Protein AF-W4PBP9-F1 (afdb_monomer)

Solvent-accessible surface area (backbone atoms only — not comparable to full-atom values): 5058 Å² total; per-residue (Å²): 54,36,26,50,72,85,42,82,48,26,81,64,72,77,96,73,73,87,76,91,69,78,61,81,81,91,78,78,96,75,91,72,54,76,47,77,55,84,87,83,92,76,82,81,84,76,88,86,62,64,50,66,52,99,91,38,74,80,39,69,66,55,69,93,78,60,78,81,79,134

Mean predicted aligned error: 2.75 Å

Foldseek 3Di:
DKDKQNHDFWDPDDDDADDDTGGDDDDDPDDIDIDDDDDDDDDRDDDWDWDADPPGDIDTDDPVNDDDDD

pLDDT: mean 95.35, std 4.07, range [75.0, 98.62]

Organism: NCBI:txid1235809

Secondary structure (DSSP, 8-state):
-EEETTEEEE---SS-SS----------SS---EEE----SSS------EEEETTEEEEE--GGG-----

Sequence (70 aa):
MLYIDGEQIVDNDGGHSGRRAEGKVALEKGLHELRLLYFEDYMGQELEVGYSGRNIEETVLPDTMLFLPD

Structure (mmCIF, N/CA/C/O backbone):
data_AF-W4PBP9-F1
#
_entry.id   AF-W4PBP9-F1
#
loop_
_atom_site.group_PDB
_atom_site.id
_atom_site.type_symbol
_atom_site.label_atom_id
_atom_site.label_alt_id
_atom_site.label_comp_id
_atom_site.label_asym_id
_atom_site.label_entity_id
_atom_site.label_seq_id
_atom_site.pdbx_PDB_ins_code
_atom_site.Cartn_x
_atom_site.Cartn_y
_atom_site.Cartn_z
_atom_site.occupancy
_atom_site.B_iso_or_equiv
_atom_site.auth_seq_id
_atom_site.auth_comp_id
_atom_site.auth_asym_id
_atom_site.auth_atom_id
_atom_site.pdbx_PDB_model_num
ATOM 1 N N . MET A 1 1 ? 1.785 -6.053 -8.502 1.00 97.44 1 MET A N 1
ATOM 2 C CA . MET A 1 1 ? 0.379 -6.440 -8.206 1.00 97.44 1 MET A CA 1
ATOM 3 C C . MET A 1 1 ? 0.079 -6.245 -6.725 1.00 97.44 1 MET A C 1
ATOM 5 O O . MET A 1 1 ? 0.933 -6.588 -5.913 1.00 97.44 1 MET A O 1
ATOM 9 N N . LEU A 1 2 ? -1.110 -5.749 -6.370 1.00 98.31 2 LEU A N 1
ATOM 10 C CA . LEU A 1 2 ? -1.579 -5.602 -4.984 1.00 98.31 2 LEU A CA 1
ATOM 11 C C . LEU A 1 2 ? -2.799 -6.488 -4.736 1.00 98.31 2 LEU A C 1
ATOM 13 O O . LEU A 1 2 ? -3.777 -6.410 -5.482 1.00 98.31 2 LEU A O 1
ATOM 17 N N . TYR A 1 3 ? -2.745 -7.262 -3.657 1.00 98.62 3 TYR A N 1
ATOM 18 C CA . TYR A 1 3 ? -3.833 -8.104 -3.185 1.00 98.62 3 TYR A CA 1
ATOM 19 C C . TYR A 1 3 ? -4.262 -7.694 -1.778 1.00 98.62 3 TYR A C 1
ATOM 21 O O . TYR A 1 3 ? -3.405 -7.398 -0.941 1.00 98.62 3 TYR A O 1
ATOM 29 N N . ILE A 1 4 ? -5.571 -7.736 -1.530 1.00 98.25 4 ILE A N 1
ATOM 30 C CA . ILE A 1 4 ? -6.181 -7.585 -0.206 1.00 98.25 4 ILE A CA 1
ATOM 31 C C . ILE A 1 4 ? -7.055 -8.813 0.051 1.00 98.25 4 ILE A C 1
ATOM 33 O O . ILE A 1 4 ? -7.854 -9.174 -0.808 1.00 98.25 4 ILE A O 1
ATOM 37 N N . ASP A 1 5 ? -6.862 -9.496 1.180 1.00 97.50 5 ASP A N 1
ATOM 38 C CA . ASP A 1 5 ? -7.557 -10.752 1.528 1.00 97.50 5 ASP A CA 1
ATOM 39 C C . ASP A 1 5 ? -7.491 -11.830 0.425 1.00 97.50 5 ASP A C 1
ATOM 41 O O . ASP A 1 5 ? -8.419 -12.606 0.198 1.00 97.50 5 ASP A O 1
ATOM 45 N N . GLY A 1 6 ? -6.364 -11.874 -0.292 1.00 97.69 6 GLY A N 1
ATOM 46 C CA . GLY A 1 6 ? -6.137 -12.798 -1.405 1.00 97.69 6 GLY A CA 1
ATOM 47 C C . GLY A 1 6 ? -6.809 -12.407 -2.727 1.00 97.69 6 GLY A C 1
ATOM 48 O O . GLY A 1 6 ? -6.539 -13.057 -3.737 1.00 97.69 6 GLY A O 1
ATOM 49 N N . GLU A 1 7 ? -7.613 -11.343 -2.767 1.00 98.31 7 GLU A N 1
ATOM 50 C CA . GLU A 1 7 ? -8.210 -10.804 -3.992 1.00 98.31 7 GLU A CA 1
ATOM 51 C C . GLU A 1 7 ? -7.274 -9.784 -4.652 1.00 98.31 7 GLU A C 1
ATOM 53 O O . GLU A 1 7 ? -6.730 -8.906 -3.984 1.00 98.31 7 GLU A O 1
ATOM 58 N N . GLN A 1 8 ? -7.074 -9.885 -5.971 1.00 98.50 8 GLN A N 1
ATOM 59 C CA . GLN A 1 8 ? -6.266 -8.923 -6.724 1.00 98.50 8 GLN A CA 1
ATOM 60 C C . GLN A 1 8 ? -7.022 -7.600 -6.867 1.00 98.50 8 GLN A C 1
ATOM 62 O O . GLN A 1 8 ? -8.013 -7.525 -7.589 1.00 98.50 8 GLN A O 1
ATOM 67 N N . ILE A 1 9 ? -6.512 -6.543 -6.237 1.00 98.62 9 ILE A N 1
ATOM 68 C CA . ILE A 1 9 ? -7.137 -5.217 -6.266 1.00 98.62 9 ILE A CA 1
ATOM 69 C C . ILE A 1 9 ? -6.488 -4.318 -7.315 1.00 98.62 9 ILE A C 1
ATOM 71 O O . ILE A 1 9 ? -7.189 -3.591 -8.015 1.00 98.62 9 ILE A O 1
ATOM 75 N N . VAL A 1 10 ? -5.159 -4.370 -7.446 1.00 98.62 10 VAL A N 1
ATOM 76 C CA . VAL A 1 10 ? -4.422 -3.570 -8.435 1.00 98.62 10 VAL A CA 1
ATOM 77 C C . VAL A 1 10 ? -3.527 -4.469 -9.266 1.00 98.62 10 VAL A C 1
ATOM 79 O O . VAL A 1 10 ? -2.605 -5.109 -8.749 1.00 98.62 10 VAL A O 1
ATOM 82 N N . ASP A 1 11 ? -3.763 -4.452 -10.573 1.00 98.31 11 ASP A N 1
ATOM 83 C CA . ASP A 1 11 ? -2.812 -4.953 -11.552 1.00 98.31 11 ASP A CA 1
ATOM 84 C C . ASP A 1 11 ? -1.943 -3.794 -12.050 1.00 98.31 11 ASP A C 1
ATOM 86 O O . ASP A 1 11 ? -2.411 -2.892 -12.743 1.00 98.31 11 ASP A O 1
ATOM 90 N N . ASN A 1 12 ? -0.680 -3.812 -11.638 1.00 97.56 12 ASN A N 1
ATOM 91 C CA . ASN A 1 12 ? 0.349 -2.892 -12.110 1.00 97.56 12 ASN A CA 1
ATOM 92 C C . ASN A 1 12 ? 1.548 -3.695 -12.630 1.00 97.56 12 ASN A C 1
ATOM 94 O O . ASN A 1 12 ? 2.679 -3.284 -12.413 1.00 97.56 12 ASN A O 1
ATOM 98 N N . ASP A 1 13 ? 1.316 -4.874 -13.212 1.00 9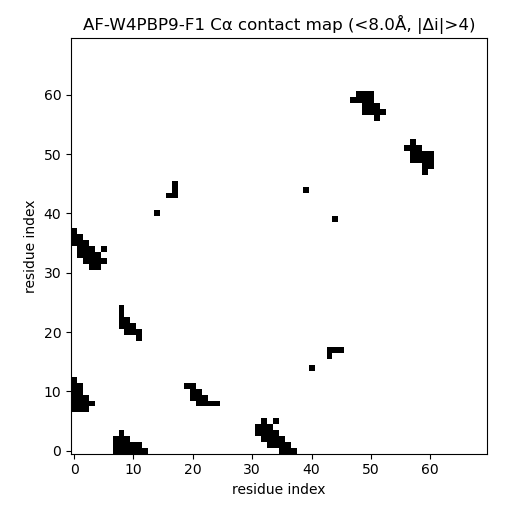5.38 13 ASP A N 1
ATOM 99 C CA . ASP A 1 13 ? 2.377 -5.796 -13.628 1.00 95.38 13 ASP A CA 1
ATOM 100 C C . ASP A 1 13 ? 2.980 -5.469 -15.013 1.00 95.38 13 ASP A C 1
ATOM 102 O O . ASP A 1 13 ? 2.440 -4.666 -15.788 1.00 95.38 13 ASP A O 1
ATOM 106 N N . GLY A 1 14 ? 4.097 -6.127 -15.332 1.00 94.31 14 GLY A N 1
ATOM 107 C CA . GLY A 1 14 ? 4.863 -5.962 -16.570 1.00 94.31 14 GLY A CA 1
ATOM 108 C C . GLY A 1 14 ? 5.946 -4.881 -16.489 1.00 94.31 14 GLY A C 1
ATOM 109 O O . GLY A 1 14 ? 5.936 -4.039 -15.601 1.00 94.31 14 GLY A O 1
ATOM 110 N N . GLY A 1 15 ? 6.909 -4.914 -17.414 1.00 93.94 15 GLY A N 1
ATOM 111 C CA . GLY A 1 15 ? 8.003 -3.936 -17.451 1.00 93.94 15 GLY A CA 1
ATOM 112 C C . GLY A 1 15 ? 7.519 -2.558 -17.914 1.00 93.94 15 GLY A C 1
ATOM 113 O O . GLY A 1 15 ? 6.957 -2.425 -19.006 1.00 93.94 15 GLY A O 1
ATOM 114 N N . HIS A 1 16 ? 7.719 -1.529 -17.090 1.00 93.69 16 HIS A N 1
ATOM 115 C CA . HIS A 1 16 ? 7.357 -0.140 -17.387 1.00 93.69 16 HIS A CA 1
ATOM 116 C C . HIS A 1 16 ? 8.111 0.847 -16.479 1.00 93.69 16 HIS A C 1
ATOM 118 O O . HIS A 1 16 ? 8.532 0.496 -15.382 1.00 93.69 16 HIS A O 1
ATOM 124 N N . SER A 1 17 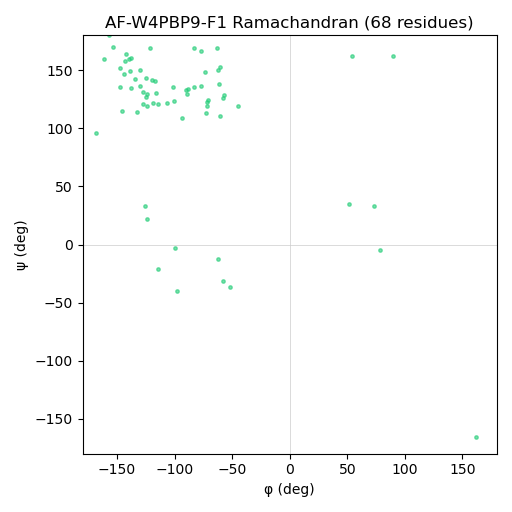? 8.217 2.117 -16.893 1.00 92.69 17 SER A N 1
ATOM 125 C CA . SER A 1 17 ? 8.645 3.208 -15.999 1.00 92.69 17 SER A CA 1
ATOM 126 C C . SER A 1 17 ? 7.650 3.419 -14.850 1.00 92.69 17 SER A C 1
ATOM 128 O O . SER A 1 17 ? 6.524 2.922 -14.921 1.00 92.69 17 SER A O 1
ATOM 130 N N . GLY A 1 18 ? 8.009 4.220 -13.840 1.00 92.75 18 GLY A N 1
ATOM 131 C CA . GLY A 1 18 ? 7.096 4.612 -12.758 1.00 92.75 18 GLY A CA 1
ATOM 132 C C . GLY A 1 18 ? 5.714 5.021 -13.287 1.00 92.75 18 GLY A C 1
ATOM 133 O O . GLY A 1 18 ? 5.589 5.923 -14.120 1.00 92.75 18 GLY A O 1
ATOM 134 N N . ARG A 1 19 ? 4.676 4.297 -12.855 1.00 94.69 19 ARG A N 1
ATOM 135 C CA . ARG A 1 19 ? 3.280 4.541 -13.232 1.00 94.69 19 ARG A CA 1
ATOM 136 C C . ARG A 1 19 ? 2.363 4.248 -12.054 1.00 94.69 19 ARG A C 1
ATOM 138 O O . ARG A 1 19 ? 2.592 3.306 -11.294 1.00 94.69 19 ARG A O 1
ATOM 145 N N . ARG A 1 20 ? 1.278 5.013 -11.970 1.00 96.50 20 ARG A N 1
ATOM 146 C CA . ARG A 1 20 ? 0.206 4.795 -11.002 1.00 96.50 20 ARG A CA 1
ATOM 147 C C . ARG A 1 20 ? -0.850 3.862 -11.593 1.00 96.50 20 ARG A C 1
ATOM 149 O O . ARG A 1 20 ? -1.318 4.088 -12.707 1.00 96.50 20 ARG A O 1
ATOM 156 N N . ALA A 1 21 ? -1.255 2.868 -10.814 1.00 98.19 21 ALA A N 1
ATOM 157 C CA . ALA A 1 21 ? -2.441 2.055 -11.053 1.00 98.19 21 ALA A CA 1
ATOM 158 C C . ALA A 1 21 ? -3.272 2.013 -9.767 1.00 98.19 21 ALA A C 1
ATOM 160 O O . ALA A 1 21 ? -2.727 2.129 -8.670 1.00 98.19 21 ALA A O 1
ATOM 161 N N . GLU A 1 22 ? -4.588 1.874 -9.901 1.00 98.38 22 GLU A N 1
ATOM 162 C CA . GLU A 1 22 ? -5.516 1.915 -8.773 1.00 98.38 22 GLU A CA 1
ATOM 163 C C . GLU A 1 22 ? -6.597 0.843 -8.890 1.00 98.38 22 GLU A C 1
ATOM 165 O O . GLU A 1 22 ? -6.874 0.317 -9.967 1.00 98.38 22 GLU A O 1
ATOM 170 N N . GLY A 1 23 ? -7.219 0.549 -7.754 1.00 97.88 23 GLY A N 1
ATOM 171 C CA . GLY A 1 23 ? -8.319 -0.389 -7.6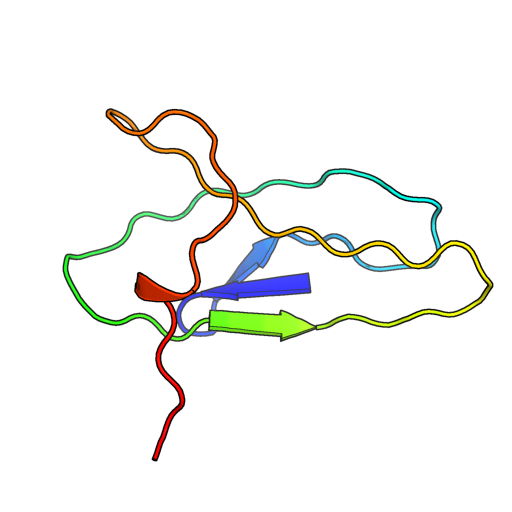15 1.00 97.88 23 GLY A CA 1
ATOM 172 C C . GLY A 1 23 ? -9.167 -0.012 -6.408 1.00 97.88 23 GLY A C 1
ATOM 173 O O . GLY A 1 23 ? -8.800 0.864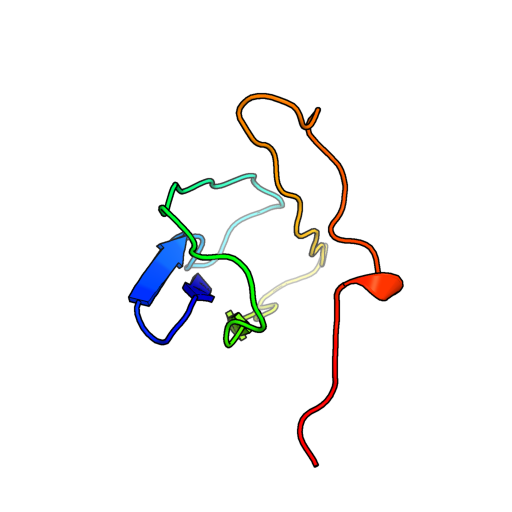 -5.622 1.00 97.88 23 GLY A O 1
ATOM 174 N N . LYS A 1 24 ? -10.330 -0.645 -6.264 1.00 97.75 24 LYS A N 1
ATOM 175 C CA . LYS A 1 24 ? -11.265 -0.359 -5.173 1.00 9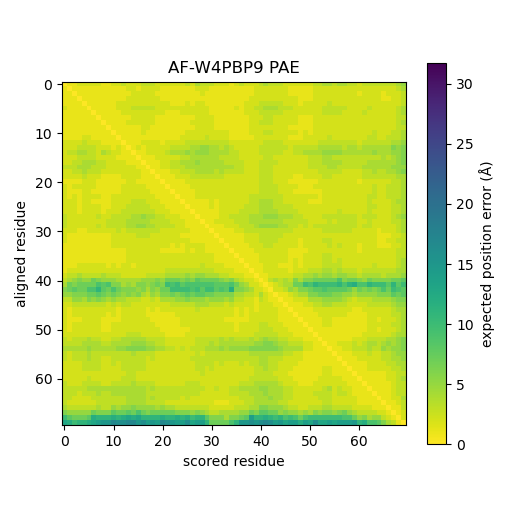7.75 24 LYS A CA 1
ATOM 176 C C . LYS A 1 24 ? -11.836 -1.651 -4.622 1.00 97.75 24 LYS A C 1
ATOM 178 O O . LYS A 1 24 ? -12.304 -2.490 -5.379 1.00 97.75 24 LYS A O 1
ATOM 183 N N . VAL A 1 25 ? -11.868 -1.738 -3.300 1.00 97.38 25 VAL A N 1
ATOM 184 C CA . VAL A 1 25 ? -12.465 -2.839 -2.547 1.00 97.38 25 VAL A CA 1
ATOM 185 C C . VAL A 1 25 ? -13.224 -2.269 -1.349 1.00 97.38 25 VAL A C 1
ATOM 187 O O . VAL A 1 25 ? -12.884 -1.195 -0.846 1.00 97.38 25 VAL A O 1
ATOM 190 N N . ALA A 1 26 ? -14.292 -2.944 -0.928 1.00 96.69 26 ALA A N 1
ATOM 191 C CA . ALA A 1 26 ? -14.979 -2.637 0.321 1.00 96.69 26 ALA A CA 1
ATOM 192 C C . ALA A 1 26 ? -14.341 -3.455 1.447 1.00 96.69 26 ALA A C 1
ATOM 194 O O . ALA A 1 26 ? -14.197 -4.664 1.308 1.00 96.69 26 ALA A O 1
ATOM 195 N N . LEU A 1 27 ? -13.974 -2.797 2.546 1.00 95.69 27 LEU A N 1
ATOM 196 C CA . LEU A 1 27 ? -13.348 -3.437 3.702 1.00 95.69 27 LEU A CA 1
ATOM 197 C C . LEU A 1 27 ? -14.250 -3.306 4.922 1.00 95.69 27 LEU A C 1
ATOM 199 O O . LEU A 1 27 ? -14.856 -2.254 5.151 1.00 95.69 27 LEU A O 1
ATOM 203 N N . GLU A 1 28 ? -14.310 -4.374 5.707 1.00 96.12 28 GLU A N 1
ATOM 204 C CA . GLU A 1 28 ? -14.863 -4.324 7.054 1.00 96.12 28 GLU A CA 1
ATOM 205 C C . GLU A 1 28 ? -13.852 -3.680 8.011 1.00 96.12 28 GLU A C 1
ATOM 207 O O . GLU A 1 28 ? -12.679 -3.481 7.698 1.00 96.12 28 GLU A O 1
ATOM 212 N N . LYS A 1 29 ? -14.289 -3.310 9.215 1.00 94.38 29 LYS A N 1
ATOM 213 C CA . LYS A 1 29 ? -13.343 -2.836 10.230 1.00 94.38 29 LYS A CA 1
ATOM 214 C C . LYS A 1 29 ? -12.516 -4.018 10.743 1.00 94.38 29 LYS A C 1
ATOM 216 O O . LYS A 1 29 ? -13.064 -4.893 11.408 1.00 94.38 29 LYS A O 1
ATOM 221 N N . GLY A 1 30 ? -11.199 -3.977 10.570 1.00 95.00 30 GLY A N 1
ATOM 222 C CA . GLY A 1 30 ? -10.306 -4.985 11.135 1.00 95.00 30 GLY A CA 1
ATOM 223 C C . GLY A 1 30 ? -8.932 -5.008 10.480 1.00 95.00 30 GLY A C 1
ATOM 224 O O . GLY A 1 30 ? -8.553 -4.072 9.779 1.00 95.00 30 GLY A O 1
ATOM 225 N N . LEU A 1 31 ? -8.194 -6.085 10.750 1.00 95.06 31 LEU A N 1
ATOM 226 C CA . LEU A 1 31 ? -6.974 -6.417 10.023 1.00 95.06 31 LEU A CA 1
ATOM 227 C C . LEU A 1 31 ? -7.352 -7.160 8.742 1.00 95.06 31 LEU A C 1
ATOM 229 O O . LEU A 1 31 ? -8.172 -8.076 8.786 1.00 95.06 31 LEU A O 1
ATOM 233 N N . HIS A 1 32 ? -6.715 -6.773 7.645 1.00 97.06 32 HIS A N 1
ATOM 234 C CA . HIS A 1 32 ? -6.843 -7.400 6.335 1.00 97.06 32 HIS A CA 1
ATOM 235 C C . HIS A 1 32 ? -5.457 -7.801 5.850 1.00 97.06 32 HIS A C 1
ATOM 237 O O . HIS A 1 32 ? -4.481 -7.087 6.101 1.00 97.06 32 HIS A O 1
ATOM 243 N N . GLU A 1 33 ? -5.354 -8.939 5.169 1.00 97.06 33 GLU A N 1
ATOM 244 C CA . GLU A 1 33 ? -4.068 -9.360 4.621 1.00 97.06 33 GLU A CA 1
ATOM 245 C C . GLU A 1 33 ? -3.709 -8.446 3.448 1.00 97.06 33 GLU A C 1
ATOM 247 O O . GLU A 1 33 ? -4.470 -8.349 2.489 1.00 97.06 33 GLU A O 1
ATOM 252 N N . LEU A 1 34 ? -2.538 -7.809 3.500 1.00 96.94 34 LEU A N 1
ATOM 253 C CA . LEU A 1 34 ? -1.976 -7.064 2.380 1.00 96.94 34 LEU A CA 1
ATOM 254 C C . LEU A 1 34 ? -0.808 -7.848 1.791 1.00 96.94 34 LEU A C 1
ATOM 256 O O . LEU A 1 34 ? 0.188 -8.102 2.469 1.00 96.94 34 LEU A O 1
ATOM 260 N N . ARG A 1 35 ? -0.902 -8.182 0.503 1.00 97.44 35 ARG A N 1
ATOM 261 C CA . ARG A 1 35 ? 0.184 -8.833 -0.235 1.00 97.44 35 ARG A CA 1
ATOM 262 C C . ARG A 1 35 ? 0.543 -8.016 -1.463 1.00 97.44 35 ARG A C 1
ATOM 264 O O . ARG A 1 35 ? -0.270 -7.823 -2.365 1.00 97.44 35 ARG A O 1
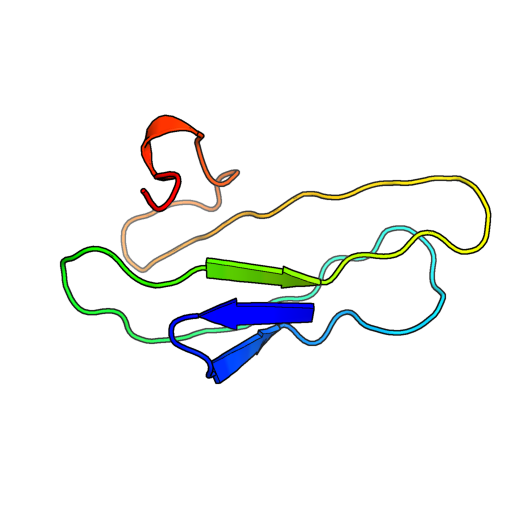ATOM 271 N N . LEU A 1 36 ? 1.790 -7.564 -1.504 1.00 97.12 36 LEU A N 1
ATOM 272 C CA . LEU A 1 36 ? 2.335 -6.746 -2.579 1.00 97.12 36 LEU A CA 1
ATOM 273 C C . LEU A 1 36 ? 3.430 -7.521 -3.306 1.00 97.12 36 LEU A C 1
ATOM 275 O O . LEU A 1 36 ? 4.425 -7.920 -2.706 1.00 97.12 36 LEU A O 1
ATOM 279 N N . LEU A 1 37 ? 3.234 -7.730 -4.604 1.00 97.56 37 LEU A N 1
ATOM 280 C CA . LEU A 1 37 ? 4.241 -8.295 -5.493 1.00 97.56 37 LEU A CA 1
ATOM 281 C C . LEU A 1 37 ? 4.884 -7.160 -6.284 1.00 97.56 37 LEU A C 1
ATOM 283 O O . LEU A 1 37 ? 4.184 -6.414 -6.978 1.00 97.56 37 LEU A O 1
ATOM 287 N N . TYR A 1 38 ? 6.204 -7.066 -6.176 1.00 96.81 38 TYR A N 1
ATOM 288 C CA . TYR A 1 38 ? 7.039 -6.066 -6.824 1.00 96.81 38 TYR A CA 1
ATOM 289 C C . TYR A 1 38 ? 8.264 -6.741 -7.441 1.00 96.81 38 TYR A C 1
ATOM 291 O O . TYR A 1 38 ? 8.827 -7.667 -6.851 1.00 96.81 38 TYR A O 1
ATOM 299 N N . PHE A 1 39 ? 8.679 -6.254 -8.605 1.00 96.12 39 PHE A N 1
ATOM 300 C CA . PHE A 1 39 ? 9.959 -6.580 -9.212 1.00 96.12 39 PHE A CA 1
ATOM 301 C C . PHE A 1 39 ? 10.556 -5.319 -9.833 1.00 96.12 39 PHE A C 1
ATOM 303 O O . PHE A 1 39 ? 9.857 -4.346 -10.104 1.00 96.12 39 PHE A O 1
ATOM 310 N N . GLU A 1 40 ? 11.861 -5.364 -10.041 1.00 93.50 40 GLU A N 1
ATOM 311 C CA . GLU A 1 40 ? 12.620 -4.387 -10.804 1.00 93.50 40 GLU A CA 1
ATOM 312 C C . GLU A 1 40 ? 13.344 -5.193 -11.891 1.00 93.50 40 GLU A C 1
ATOM 314 O O . GLU A 1 40 ? 13.937 -6.231 -11.569 1.00 93.50 40 GLU A O 1
ATOM 319 N N . ASP A 1 41 ? 13.237 -4.780 -13.156 1.00 88.81 41 ASP A N 1
ATOM 320 C CA . ASP A 1 41 ? 13.920 -5.429 -14.279 1.00 88.81 41 ASP A CA 1
ATOM 321 C C . ASP A 1 41 ? 14.995 -4.572 -14.972 1.00 88.81 41 ASP A C 1
ATOM 323 O O . ASP A 1 41 ? 15.877 -5.155 -15.615 1.00 88.81 41 ASP A O 1
ATOM 327 N N . TYR A 1 42 ? 14.971 -3.235 -14.852 1.00 86.88 42 TYR A N 1
ATOM 328 C CA . TYR A 1 42 ? 15.997 -2.329 -15.374 1.00 86.88 42 TYR A CA 1
ATOM 329 C C . TYR A 1 42 ? 15.913 -0.860 -14.869 1.00 86.88 42 TYR A C 1
ATOM 331 O O . TYR A 1 42 ? 15.309 -0.014 -15.527 1.00 86.88 42 TYR A O 1
ATOM 339 N N . MET A 1 43 ? 16.681 -0.510 -13.822 1.00 90.19 43 MET A N 1
ATOM 340 C CA . MET A 1 43 ? 16.888 0.864 -13.296 1.00 90.19 43 MET A CA 1
ATOM 341 C C . MET A 1 43 ? 15.611 1.674 -12.944 1.00 90.19 43 MET A C 1
ATOM 343 O O . MET A 1 43 ? 14.507 1.439 -13.410 1.00 90.19 43 MET A O 1
ATOM 347 N N . GLY A 1 44 ? 15.766 2.743 -12.149 1.00 87.69 44 GLY A N 1
ATOM 348 C CA . GLY A 1 44 ? 14.664 3.691 -11.903 1.00 87.69 44 GLY A CA 1
ATOM 349 C C . GLY A 1 44 ? 13.569 3.145 -10.983 1.00 87.69 44 GLY A C 1
ATOM 350 O O . GLY A 1 44 ? 12.401 3.485 -11.144 1.00 87.69 44 GLY A O 1
ATOM 351 N N . GLN A 1 45 ? 13.964 2.307 -10.023 1.00 92.06 45 GLN A N 1
ATOM 352 C CA . GLN A 1 45 ? 13.082 1.679 -9.051 1.00 92.06 45 GLN A CA 1
ATOM 353 C C . GLN A 1 45 ? 12.277 2.705 -8.244 1.00 92.06 45 GLN A C 1
ATOM 355 O O . GLN A 1 45 ? 12.837 3.612 -7.624 1.00 92.06 45 GLN A O 1
ATOM 360 N N . GLU A 1 46 ? 10.964 2.507 -8.206 1.00 94.62 46 GLU A N 1
ATOM 361 C CA . GLU A 1 46 ? 10.025 3.281 -7.403 1.00 94.62 46 GLU A CA 1
ATOM 362 C C . GLU A 1 46 ? 8.872 2.371 -6.972 1.00 94.62 46 GLU A C 1
ATOM 364 O O . GLU A 1 46 ? 8.341 1.595 -7.769 1.00 94.62 46 GLU A O 1
ATOM 369 N N . LEU A 1 47 ? 8.489 2.458 -5.699 1.00 96.44 47 LEU A N 1
ATOM 370 C CA . LEU A 1 47 ? 7.337 1.753 -5.155 1.00 96.44 47 LEU A CA 1
ATOM 371 C C . LEU A 1 47 ? 6.688 2.616 -4.079 1.00 96.44 47 LEU A C 1
ATOM 373 O O . LEU A 1 47 ? 7.273 2.843 -3.022 1.00 96.44 47 LEU A O 1
ATOM 377 N N . GLU A 1 48 ? 5.460 3.044 -4.340 1.00 97.50 48 GLU A N 1
ATOM 378 C CA . GLU A 1 48 ? 4.608 3.723 -3.372 1.00 97.50 48 GLU A CA 1
ATOM 379 C C . GLU A 1 48 ? 3.236 3.047 -3.362 1.00 97.50 48 GLU A C 1
ATOM 381 O O . GLU A 1 48 ? 2.681 2.712 -4.411 1.00 97.50 48 GLU A O 1
ATOM 386 N N . VAL A 1 49 ? 2.695 2.830 -2.164 1.00 97.81 49 VAL A N 1
ATOM 387 C CA . VAL A 1 49 ? 1.318 2.375 -1.976 1.00 97.81 49 VAL A CA 1
ATOM 388 C C . VAL A 1 49 ? 0.590 3.438 -1.178 1.00 97.81 49 VAL A C 1
ATOM 390 O O . VAL A 1 49 ? 0.992 3.775 -0.065 1.00 97.81 49 VAL A O 1
ATOM 393 N N . GLY A 1 50 ? -0.487 3.953 -1.755 1.00 97.94 50 GLY A N 1
ATOM 394 C CA . GLY A 1 50 ? -1.399 4.880 -1.106 1.00 97.94 50 GLY A CA 1
ATOM 395 C C . GLY A 1 50 ? -2.815 4.329 -1.067 1.00 97.94 50 GLY A C 1
ATOM 396 O O . GLY A 1 50 ? -3.141 3.330 -1.713 1.00 97.94 50 GLY A O 1
ATOM 397 N N . TYR A 1 51 ? -3.668 4.993 -0.299 1.00 97.88 51 TYR A N 1
ATOM 398 C CA . TYR A 1 51 ? -5.090 4.695 -0.248 1.00 97.88 51 TYR A CA 1
ATOM 399 C C . TYR A 1 51 ? -5.901 5.981 -0.106 1.00 97.88 51 TYR A C 1
ATOM 401 O O . TYR A 1 51 ? -5.412 7.013 0.347 1.00 97.88 51 TYR A O 1
ATOM 409 N N . SER A 1 52 ? -7.165 5.905 -0.504 1.00 97.94 52 SER A N 1
ATOM 410 C CA . SER A 1 52 ? -8.164 6.945 -0.284 1.00 97.94 52 SER A CA 1
ATOM 411 C C . SER A 1 52 ? -9.507 6.293 0.022 1.00 97.94 52 SER A C 1
ATOM 413 O O . SER A 1 52 ? -9.720 5.099 -0.208 1.00 97.94 52 SER A O 1
ATOM 415 N N . GLY A 1 53 ? -10.438 7.070 0.563 1.00 96.00 53 GLY A N 1
ATOM 416 C CA . GLY A 1 53 ? -11.766 6.584 0.905 1.00 96.00 53 GLY A CA 1
ATOM 417 C C . GLY A 1 53 ? -12.777 7.714 0.957 1.00 96.00 53 GLY A C 1
ATOM 418 O O . GLY A 1 53 ? -12.446 8.878 0.766 1.00 96.00 53 GLY A O 1
ATOM 419 N N . ARG A 1 54 ? -14.039 7.390 1.261 1.00 94.19 54 ARG A N 1
ATOM 420 C CA . ARG A 1 54 ? -15.122 8.392 1.311 1.00 94.19 54 ARG A CA 1
ATOM 421 C C . ARG A 1 54 ? -14.782 9.607 2.190 1.00 94.19 54 ARG A C 1
ATOM 423 O O . ARG A 1 54 ? -15.183 10.711 1.851 1.00 94.19 54 ARG A O 1
ATOM 430 N N . ASN A 1 55 ? -14.079 9.379 3.299 1.00 95.69 55 ASN A N 1
ATOM 431 C CA . ASN A 1 55 ? -13.712 10.404 4.281 1.00 95.69 55 ASN A CA 1
ATOM 432 C C . ASN A 1 55 ? -12.192 10.463 4.514 1.00 9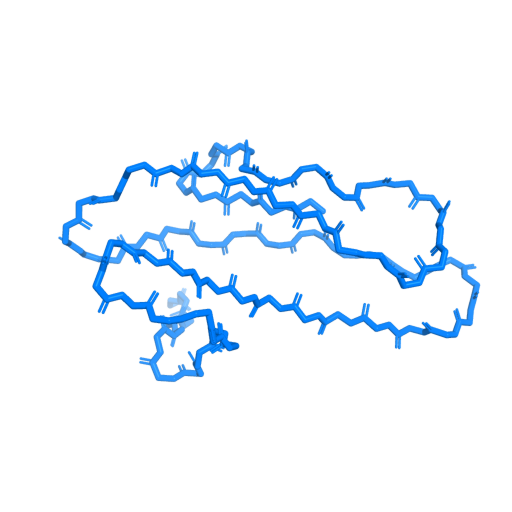5.69 55 ASN A C 1
ATOM 434 O O . ASN A 1 55 ? -11.758 10.864 5.590 1.00 95.69 55 ASN A O 1
ATOM 438 N N . ILE A 1 56 ? -11.397 9.974 3.560 1.00 95.88 56 ILE A N 1
ATOM 439 C CA . ILE A 1 56 ? -9.940 9.889 3.676 1.00 95.88 56 ILE A CA 1
ATOM 440 C C . ILE A 1 56 ? -9.362 10.437 2.375 1.00 95.88 56 ILE A C 1
ATOM 442 O O . ILE A 1 56 ? -9.589 9.850 1.314 1.00 95.88 56 ILE A O 1
ATOM 446 N N . GLU A 1 57 ? -8.670 11.573 2.461 1.00 97.75 57 GLU A N 1
ATOM 447 C CA . GLU A 1 57 ? -7.884 12.096 1.341 1.00 97.75 57 GLU A CA 1
ATOM 448 C C . GLU A 1 57 ? -6.797 11.093 0.951 1.00 97.75 57 GLU A C 1
ATOM 450 O O . GLU A 1 57 ? -6.350 10.300 1.780 1.00 97.75 57 GLU A O 1
ATOM 455 N N . GLU A 1 58 ? -6.389 11.112 -0.317 1.00 97.31 58 GLU A N 1
ATOM 456 C CA . GLU A 1 58 ? -5.324 10.227 -0.778 1.00 97.31 58 GLU A CA 1
ATOM 457 C C . GLU A 1 58 ? -4.050 10.463 0.034 1.00 97.31 58 GLU A C 1
ATOM 459 O O . GLU A 1 58 ? -3.578 11.590 0.187 1.00 97.31 58 GLU A O 1
ATOM 464 N N . THR A 1 59 ? -3.520 9.383 0.592 1.00 97.94 59 THR A N 1
ATOM 465 C CA . THR A 1 59 ? -2.340 9.426 1.443 1.00 97.94 59 THR A CA 1
ATOM 466 C C . THR A 1 59 ? -1.523 8.155 1.273 1.00 97.94 59 THR A C 1
ATOM 468 O O . THR A 1 59 ? -2.067 7.093 0.953 1.00 97.94 59 THR A O 1
ATOM 471 N N . VAL A 1 60 ? -0.211 8.261 1.486 1.00 98.06 60 VAL A N 1
ATOM 472 C CA . VAL A 1 60 ? 0.686 7.101 1.532 1.00 98.06 60 VAL A CA 1
ATOM 473 C C . VAL A 1 60 ? 0.254 6.204 2.685 1.00 98.06 60 VAL A C 1
ATOM 475 O O . VAL A 1 60 ? -0.076 6.699 3.762 1.00 98.06 60 VAL A O 1
ATOM 478 N N . LEU A 1 61 ? 0.246 4.889 2.466 1.00 96.94 61 LEU A N 1
ATOM 479 C CA . LEU A 1 61 ? -0.097 3.912 3.492 1.00 96.94 61 LEU A CA 1
ATOM 480 C C . LEU A 1 61 ? 0.897 4.038 4.664 1.00 96.94 61 LEU A C 1
ATOM 482 O O . LEU A 1 61 ? 2.073 3.710 4.491 1.00 96.94 61 LEU A O 1
ATOM 486 N N . PRO A 1 62 ? 0.469 4.530 5.843 1.00 96.50 62 PRO A N 1
ATOM 487 C CA . PRO A 1 62 ? 1.386 4.760 6.947 1.00 96.50 62 PRO A CA 1
ATOM 488 C C . PRO A 1 62 ? 1.802 3.431 7.583 1.00 96.50 62 PRO A C 1
ATOM 490 O O . PRO A 1 62 ? 1.010 2.492 7.682 1.00 96.50 62 PRO A O 1
ATOM 493 N N . ASP A 1 63 ? 3.028 3.380 8.097 1.00 95.00 63 ASP A N 1
ATOM 494 C CA . ASP A 1 63 ? 3.575 2.225 8.820 1.00 95.00 63 ASP A CA 1
ATOM 495 C C . ASP A 1 63 ? 2.737 1.832 10.047 1.00 95.00 63 ASP A C 1
ATOM 497 O O . ASP A 1 63 ? 2.597 0.655 10.354 1.00 95.00 63 ASP A O 1
ATOM 501 N N . THR A 1 64 ? 2.090 2.802 10.695 1.00 95.50 64 THR A N 1
ATOM 502 C CA . THR A 1 64 ? 1.153 2.584 11.812 1.00 95.50 64 THR A CA 1
ATOM 503 C C . THR A 1 64 ? -0.096 1.767 11.451 1.00 95.50 64 THR A C 1
ATOM 505 O O . THR A 1 64 ? -0.809 1.330 12.355 1.00 95.50 64 THR A O 1
ATOM 508 N N . MET A 1 65 ? -0.374 1.549 10.160 1.00 95.12 65 MET A N 1
ATOM 509 C CA . MET A 1 65 ? -1.441 0.665 9.670 1.00 95.12 65 MET A CA 1
ATOM 510 C C . MET A 1 65 ? -0.930 -0.711 9.224 1.00 95.12 65 MET A C 1
ATOM 512 O O . MET A 1 65 ? -1.736 -1.560 8.842 1.00 95.12 65 MET A O 1
ATOM 516 N N . LEU A 1 66 ? 0.384 -0.944 9.264 1.00 95.12 66 LEU A N 1
ATOM 517 C CA . LEU A 1 66 ? 1.006 -2.201 8.873 1.00 95.12 66 LEU A CA 1
ATOM 518 C C . LEU A 1 66 ? 1.375 -3.024 10.106 1.00 95.12 66 LEU A C 1
ATOM 520 O O . LEU A 1 66 ? 1.950 -2.529 11.073 1.00 95.12 66 LEU A O 1
ATO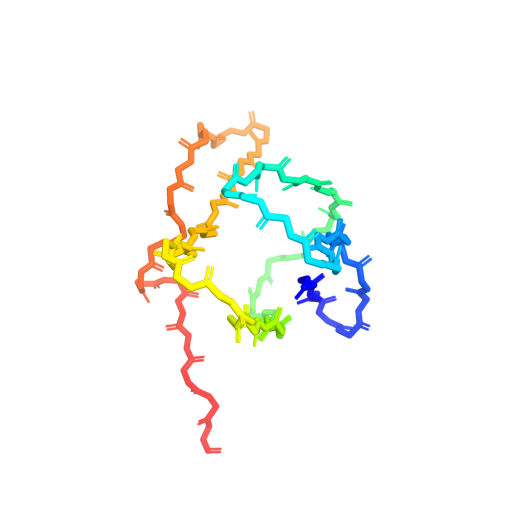M 524 N N . PHE A 1 67 ? 1.073 -4.316 10.038 1.00 94.50 67 PHE A N 1
ATOM 525 C CA . PHE A 1 67 ? 1.382 -5.286 11.078 1.00 94.50 67 PHE A CA 1
ATOM 526 C C . PHE A 1 67 ? 2.119 -6.447 10.425 1.00 94.50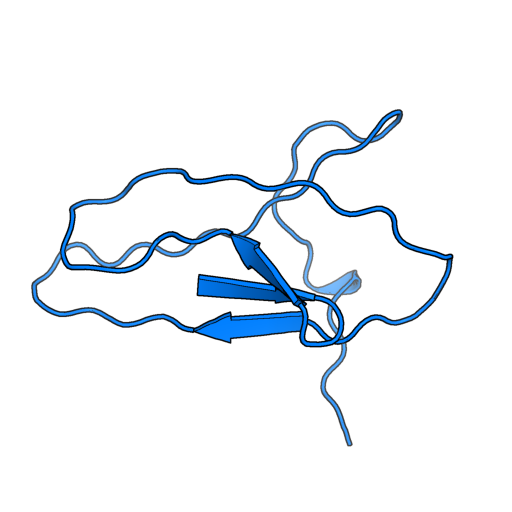 67 PHE A C 1
ATOM 528 O O . PHE A 1 67 ? 1.686 -6.956 9.391 1.00 94.50 67 PHE A O 1
ATOM 535 N N . LEU A 1 68 ? 3.246 -6.847 11.009 1.00 89.00 68 LEU A N 1
ATOM 536 C CA . LEU A 1 68 ? 3.919 -8.064 10.580 1.00 89.00 68 LEU A CA 1
ATOM 537 C C . LEU A 1 68 ? 3.159 -9.264 11.159 1.00 89.00 68 LEU A C 1
ATOM 539 O O . LEU A 1 68 ? 2.763 -9.204 12.326 1.00 89.00 68 LEU A O 1
ATOM 543 N N . PRO A 1 69 ? 2.929 -10.323 10.369 1.00 79.50 69 PRO A N 1
ATOM 544 C CA . PRO A 1 69 ? 2.458 -11.584 10.922 1.00 79.50 69 PRO A CA 1
ATOM 545 C C . PRO A 1 69 ? 3.508 -12.148 11.894 1.00 79.50 69 PRO A C 1
ATOM 547 O O . PRO A 1 69 ? 4.703 -11.887 11.724 1.00 79.50 69 PRO A O 1
ATOM 550 N N . ASP A 1 70 ? 3.044 -12.898 12.896 1.00 75.00 70 ASP A N 1
ATOM 551 C CA . ASP A 1 70 ? 3.906 -13.665 13.809 1.00 75.00 70 ASP A CA 1
ATOM 552 C C . ASP A 1 70 ? 4.718 -14.751 13.075 1.00 75.00 70 ASP A C 1
ATOM 554 O O . ASP A 1 70 ? 4.194 -15.344 12.099 1.00 75.00 70 ASP A O 1
#

Radius of gyration: 13.18 Å; Cα contacts (8 Å, |Δi|>4): 67; chains: 1; bounding box: 32×26×31 Å